Protein AF-W2T3P4-F1 (afdb_monomer)

pLDDT: mean 85.19, std 14.61, range [35.34, 98.62]

Structure (mmCIF, N/CA/C/O backbone):
data_AF-W2T3P4-F1
#
_entry.id   AF-W2T3P4-F1
#
loop_
_atom_site.group_PDB
_atom_site.id
_atom_site.type_symbol
_atom_site.label_atom_id
_atom_site.label_alt_id
_atom_site.label_comp_id
_atom_site.label_asym_id
_atom_site.label_entity_id
_atom_site.label_seq_id
_atom_site.pdbx_PDB_ins_code
_atom_site.Cartn_x
_atom_site.Cartn_y
_atom_site.Cartn_z
_atom_site.occupancy
_atom_site.B_iso_or_equiv
_atom_site.auth_seq_id
_atom_site.auth_comp_id
_atom_site.auth_asym_id
_atom_site.auth_atom_id
_atom_site.pdbx_PDB_model_num
ATOM 1 N N . MET A 1 1 ? 31.060 -5.405 9.635 1.00 35.34 1 MET A N 1
ATOM 2 C CA . MET A 1 1 ? 30.254 -4.815 8.543 1.00 35.34 1 MET A CA 1
ATOM 3 C C . MET A 1 1 ? 29.344 -3.767 9.163 1.00 35.34 1 MET A C 1
ATOM 5 O O . MET A 1 1 ? 28.674 -4.096 10.132 1.00 35.34 1 MET A O 1
ATOM 9 N N . ARG A 1 2 ? 29.376 -2.507 8.707 1.00 37.72 2 ARG A N 1
ATOM 10 C CA . ARG A 1 2 ? 28.387 -1.505 9.142 1.00 37.72 2 ARG A CA 1
ATOM 11 C C . ARG A 1 2 ? 27.070 -1.814 8.418 1.00 37.72 2 ARG A C 1
ATOM 13 O O . ARG A 1 2 ? 27.139 -2.025 7.209 1.00 37.72 2 ARG A O 1
ATOM 20 N N . PRO A 1 3 ? 25.917 -1.882 9.102 1.00 52.03 3 PRO A N 1
ATOM 21 C CA . PRO A 1 3 ? 24.641 -2.054 8.421 1.00 52.03 3 PRO A CA 1
ATOM 22 C C . PRO A 1 3 ? 24.438 -0.880 7.461 1.00 52.03 3 PRO A C 1
ATOM 24 O O . PRO A 1 3 ? 24.524 0.281 7.859 1.00 52.03 3 PRO A O 1
ATOM 27 N N . THR A 1 4 ? 24.224 -1.177 6.184 1.00 52.91 4 THR A N 1
ATOM 28 C CA . THR A 1 4 ? 23.829 -0.173 5.202 1.00 52.91 4 THR A CA 1
ATOM 29 C C . THR A 1 4 ? 22.419 0.282 5.565 1.00 52.91 4 THR A C 1
ATOM 31 O O . THR A 1 4 ? 21.476 -0.509 5.515 1.00 52.91 4 THR A O 1
ATOM 34 N N . LEU A 1 5 ? 22.268 1.548 5.957 1.00 71.81 5 LEU A N 1
ATOM 35 C CA . LEU A 1 5 ? 20.965 2.204 6.029 1.00 71.81 5 LEU A CA 1
ATOM 36 C C . LEU A 1 5 ? 20.446 2.258 4.589 1.00 71.81 5 LEU A C 1
ATOM 38 O O . LEU A 1 5 ? 20.919 3.066 3.803 1.00 71.81 5 LEU A O 1
ATOM 42 N N . CYS A 1 6 ? 19.590 1.316 4.201 1.00 80.00 6 CYS A N 1
ATOM 43 C CA . CYS A 1 6 ? 18.921 1.306 2.903 1.00 80.00 6 CYS A CA 1
ATOM 44 C C . CYS A 1 6 ? 17.438 1.539 3.158 1.00 80.00 6 CYS A C 1
ATOM 46 O O . CYS A 1 6 ? 16.792 0.704 3.800 1.00 80.00 6 CYS A O 1
ATOM 48 N N . ALA A 1 7 ? 16.929 2.667 2.684 1.00 84.56 7 ALA A N 1
ATOM 49 C CA . ALA A 1 7 ? 15.524 3.036 2.766 1.00 84.56 7 ALA A CA 1
ATOM 50 C C . ALA A 1 7 ? 14.790 2.736 1.453 1.00 84.56 7 ALA A C 1
ATOM 52 O O . ALA A 1 7 ? 13.617 2.374 1.490 1.00 84.56 7 ALA A O 1
ATOM 53 N N . SER A 1 8 ? 15.484 2.813 0.311 1.00 87.75 8 SER A N 1
ATOM 54 C CA . SER A 1 8 ? 14.909 2.494 -0.998 1.00 87.75 8 SER A CA 1
ATOM 55 C C . SER A 1 8 ? 15.922 1.923 -1.994 1.00 87.75 8 SER A C 1
ATOM 57 O O . SER A 1 8 ? 17.138 2.061 -1.827 1.00 87.75 8 SER A O 1
ATOM 59 N N . ILE A 1 9 ? 15.405 1.239 -3.017 1.00 89.06 9 ILE A N 1
ATOM 60 C CA . ILE A 1 9 ? 16.156 0.597 -4.098 1.00 89.06 9 ILE A CA 1
ATOM 61 C C . ILE A 1 9 ? 15.455 0.898 -5.423 1.00 89.06 9 ILE A C 1
ATOM 63 O O . ILE A 1 9 ? 14.253 0.712 -5.546 1.00 89.06 9 ILE A O 1
ATOM 67 N N . GLU A 1 10 ? 16.207 1.305 -6.436 1.00 89.69 10 GLU A N 1
ATOM 68 C CA . GLU A 1 10 ? 15.732 1.441 -7.814 1.00 89.69 10 GLU A CA 1
ATOM 69 C C . GLU A 1 10 ? 16.443 0.399 -8.684 1.00 89.69 10 GLU A C 1
ATOM 71 O O . GLU A 1 10 ? 17.672 0.416 -8.796 1.00 89.69 10 GLU A O 1
ATOM 76 N N . TYR A 1 11 ? 15.685 -0.529 -9.263 1.00 89.94 11 TYR A N 1
ATOM 77 C CA . TYR A 1 11 ? 16.172 -1.535 -10.199 1.00 89.94 11 TYR A CA 1
ATOM 78 C C . TYR A 1 11 ? 15.835 -1.132 -11.631 1.00 89.94 11 TYR A C 1
ATOM 80 O O . TYR A 1 11 ? 14.667 -0.986 -11.981 1.00 89.94 11 TYR A O 1
ATOM 88 N N . ASP A 1 12 ? 16.865 -0.968 -12.451 1.00 90.25 12 ASP A N 1
ATOM 89 C CA . ASP A 1 12 ? 16.760 -0.704 -13.882 1.00 90.25 12 ASP A CA 1
ATOM 90 C C . ASP A 1 12 ? 16.850 -2.033 -14.647 1.00 90.25 12 ASP A C 1
ATOM 92 O O . ASP A 1 12 ? 17.894 -2.693 -14.624 1.00 90.25 12 ASP A O 1
ATOM 96 N N . ASN A 1 13 ? 15.751 -2.429 -15.294 1.00 88.88 13 ASN A N 1
ATOM 97 C CA . ASN A 1 13 ? 15.640 -3.684 -16.041 1.00 88.88 13 ASN A CA 1
ATOM 98 C C . ASN A 1 13 ? 16.487 -3.681 -17.321 1.00 88.88 13 ASN A C 1
ATOM 100 O O . ASN A 1 13 ? 16.947 -4.740 -17.739 1.00 88.88 13 ASN A O 1
ATOM 104 N N . GLU A 1 14 ? 16.690 -2.523 -17.957 1.00 89.62 14 GLU A N 1
ATOM 105 C CA . GLU A 1 14 ? 17.450 -2.434 -19.211 1.00 89.62 14 GLU A CA 1
ATOM 106 C C . GLU A 1 14 ? 18.948 -2.578 -18.957 1.00 89.62 14 GLU A C 1
ATOM 108 O O . GLU A 1 14 ? 19.656 -3.258 -19.698 1.00 89.62 14 GLU A O 1
ATOM 113 N N . LEU A 1 15 ? 19.432 -1.955 -17.881 1.00 91.25 15 LEU A N 1
ATOM 114 C CA . LEU A 1 15 ? 20.841 -1.979 -17.496 1.00 91.25 15 LEU A CA 1
ATOM 115 C C . LEU A 1 15 ? 21.185 -3.126 -16.537 1.00 91.25 15 LEU A C 1
ATOM 117 O O . LEU A 1 15 ? 22.363 -3.345 -16.250 1.00 91.25 15 LEU A O 1
ATOM 121 N N . GLY A 1 16 ? 20.179 -3.815 -15.990 1.00 91.44 16 GLY A N 1
ATOM 122 C CA . GLY A 1 16 ? 20.352 -4.830 -14.952 1.00 91.44 16 GLY A CA 1
ATOM 123 C C . GLY A 1 16 ? 21.000 -4.275 -13.678 1.00 91.44 16 GLY A C 1
ATOM 124 O O . GLY A 1 16 ? 21.795 -4.969 -13.042 1.00 91.44 16 GLY A O 1
ATOM 125 N N . ARG A 1 17 ? 20.714 -3.015 -13.311 1.00 92.88 17 ARG A N 1
ATOM 126 C CA . ARG A 1 17 ? 21.429 -2.284 -12.246 1.00 92.88 17 ARG A CA 1
ATOM 127 C C . ARG A 1 17 ? 20.522 -1.922 -11.072 1.00 92.88 17 ARG A C 1
ATOM 129 O O . ARG A 1 17 ? 19.482 -1.304 -11.263 1.00 92.88 17 ARG A O 1
ATOM 136 N N . CYS A 1 18 ? 20.983 -2.195 -9.850 1.00 89.75 18 CYS A N 1
ATOM 137 C CA . CYS A 1 18 ? 20.358 -1.721 -8.611 1.00 89.75 18 CYS A CA 1
ATOM 138 C C . CYS A 1 18 ? 21.044 -0.450 -8.093 1.00 89.75 18 CYS A C 1
ATOM 140 O O . CYS A 1 18 ? 22.265 -0.422 -7.933 1.00 89.75 18 CYS A O 1
ATOM 142 N N . THR A 1 19 ? 20.260 0.569 -7.753 1.00 88.56 19 THR A N 1
ATOM 143 C CA . THR A 1 19 ? 20.727 1.790 -7.083 1.00 88.56 19 THR A CA 1
ATOM 144 C C . THR A 1 19 ? 20.106 1.856 -5.694 1.00 88.56 19 THR A C 1
ATOM 146 O O . THR A 1 19 ? 18.886 1.872 -5.574 1.00 88.56 19 THR A O 1
ATOM 149 N N . LEU A 1 20 ? 20.932 1.878 -4.646 1.00 88.69 20 LEU A N 1
ATOM 150 C CA . LEU A 1 20 ? 20.474 1.929 -3.255 1.00 88.69 20 LEU A CA 1
ATOM 151 C C . LEU A 1 20 ? 20.508 3.369 -2.740 1.00 88.69 20 LEU A C 1
ATOM 153 O O . LEU A 1 20 ? 21.461 4.100 -3.015 1.00 88.69 20 LEU A O 1
ATOM 157 N N . ALA A 1 21 ? 19.514 3.748 -1.940 1.00 85.19 21 ALA A N 1
ATOM 158 C CA . ALA A 1 21 ? 19.473 5.036 -1.260 1.00 85.19 21 ALA A CA 1
ATOM 159 C C . ALA A 1 21 ? 19.211 4.869 0.242 1.00 85.19 21 ALA A C 1
ATOM 161 O O . ALA A 1 21 ? 18.414 4.030 0.674 1.00 85.19 21 ALA A O 1
ATOM 162 N N . ALA A 1 22 ? 19.905 5.683 1.040 1.00 83.06 22 ALA A N 1
ATOM 163 C CA . ALA A 1 22 ? 19.805 5.658 2.498 1.00 83.06 22 ALA A CA 1
ATOM 164 C C . ALA A 1 22 ? 18.607 6.429 3.049 1.00 83.06 22 ALA A C 1
ATOM 166 O O . ALA A 1 22 ? 18.157 6.144 4.154 1.00 83.06 22 ALA A O 1
ATOM 167 N N . GLU A 1 23 ? 18.075 7.354 2.259 1.00 75.19 23 GLU A N 1
ATOM 168 C CA . GLU A 1 23 ? 16.944 8.189 2.635 1.00 75.19 23 GLU A CA 1
ATOM 169 C C . GLU A 1 23 ? 15.656 7.694 1.967 1.00 75.19 23 GLU A C 1
ATOM 171 O O . GLU A 1 23 ? 15.700 7.234 0.813 1.00 75.19 23 GLU A O 1
ATOM 176 N N . PRO A 1 24 ? 14.506 7.793 2.660 1.00 69.50 24 PRO A N 1
ATOM 177 C CA . PRO A 1 24 ? 13.203 7.684 2.029 1.00 69.50 24 PRO A CA 1
ATOM 178 C C . PRO A 1 24 ? 13.061 8.738 0.936 1.00 69.50 24 PRO A C 1
ATOM 180 O O . PRO A 1 24 ? 13.739 9.774 0.918 1.00 69.50 24 PRO A O 1
ATOM 183 N N . ARG A 1 25 ? 12.169 8.473 -0.007 1.00 69.50 25 ARG A N 1
ATOM 184 C CA . ARG A 1 25 ? 12.025 9.346 -1.157 1.00 69.50 25 ARG A CA 1
ATOM 185 C C . ARG A 1 25 ? 11.403 10.694 -0.764 1.00 69.50 25 ARG A C 1
ATOM 187 O O . ARG A 1 25 ? 10.484 10.749 0.041 1.00 69.50 25 ARG A O 1
ATOM 194 N N . LYS A 1 26 ? 11.889 11.781 -1.378 1.00 62.09 26 LYS A N 1
ATOM 195 C CA . LYS A 1 26 ? 11.312 13.138 -1.255 1.00 62.09 26 LYS A CA 1
ATOM 196 C C . LYS A 1 26 ? 10.481 13.586 -2.469 1.00 62.09 26 LYS A C 1
ATOM 198 O O . LYS A 1 26 ? 9.650 14.472 -2.336 1.00 62.09 26 LYS A O 1
ATOM 203 N N . ASN A 1 27 ? 10.708 12.981 -3.639 1.00 62.81 27 ASN A N 1
ATOM 204 C CA . ASN A 1 27 ? 10.068 13.340 -4.917 1.00 62.81 27 ASN A CA 1
ATOM 205 C C . ASN A 1 27 ? 8.975 12.321 -5.310 1.00 62.81 27 ASN A C 1
ATOM 207 O O . ASN A 1 27 ? 9.028 11.184 -4.859 1.00 62.81 27 ASN A O 1
ATOM 211 N N . GLY A 1 28 ? 8.034 12.669 -6.197 1.00 67.25 28 GLY A N 1
ATOM 212 C CA . GLY A 1 28 ? 6.937 11.770 -6.621 1.00 67.25 28 GLY A CA 1
ATOM 213 C C . GLY A 1 28 ? 7.311 10.7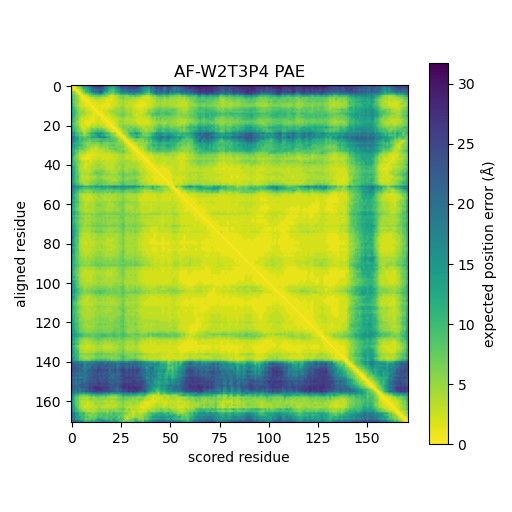54 -7.714 1.00 67.25 28 GLY A C 1
ATOM 214 O O . GLY A 1 28 ? 8.085 11.077 -8.617 1.00 67.25 28 GLY A O 1
ATOM 215 N N . LEU A 1 29 ? 6.802 9.519 -7.646 1.00 71.25 29 LEU A N 1
ATOM 216 C CA . LEU A 1 29 ? 7.023 8.452 -8.644 1.00 71.25 29 LEU A CA 1
ATOM 217 C C . LEU A 1 29 ? 6.330 8.765 -9.975 1.00 71.25 29 LEU A C 1
ATOM 219 O O . LEU A 1 29 ? 5.260 9.355 -9.992 1.00 71.25 29 LEU A O 1
ATOM 223 N N . SER A 1 30 ? 6.952 8.375 -11.090 1.00 69.88 30 SER A N 1
ATOM 224 C CA . SER A 1 30 ? 6.298 8.348 -12.402 1.00 69.88 30 SER A CA 1
ATOM 225 C C . SER A 1 30 ? 6.358 6.941 -12.970 1.00 69.88 30 SER A C 1
ATOM 227 O O . SER A 1 30 ? 7.421 6.314 -12.984 1.00 69.88 30 SER A O 1
ATOM 229 N N . SER A 1 31 ? 5.206 6.436 -13.418 1.00 73.38 31 SER A N 1
ATOM 230 C CA . SER A 1 31 ? 5.102 5.100 -14.007 1.00 73.38 31 SER A CA 1
ATOM 231 C C . SER A 1 31 ? 6.186 4.885 -15.067 1.00 73.38 31 SER A C 1
ATOM 233 O O . SER A 1 31 ? 6.399 5.722 -15.947 1.00 73.38 31 SER A O 1
ATOM 235 N N . ASN A 1 32 ? 6.911 3.774 -14.948 1.00 78.50 32 ASN A N 1
ATOM 236 C CA . ASN A 1 32 ? 7.990 3.414 -15.855 1.00 78.50 32 ASN A CA 1
ATOM 237 C C . ASN A 1 32 ? 8.096 1.885 -15.937 1.00 78.50 32 ASN A C 1
ATOM 239 O O . ASN A 1 32 ? 8.414 1.256 -14.929 1.00 78.50 32 ASN A O 1
ATOM 243 N N . PRO A 1 33 ? 7.883 1.275 -17.114 1.00 79.62 33 PRO A N 1
ATOM 244 C CA . PRO A 1 33 ? 7.901 -0.181 -17.258 1.00 79.62 33 PRO A CA 1
ATOM 245 C C . PRO A 1 33 ? 9.308 -0.795 -17.146 1.00 79.62 33 PRO A C 1
ATOM 247 O O . PRO A 1 33 ? 9.450 -1.993 -16.906 1.00 79.62 33 PRO A O 1
ATOM 250 N N . HIS A 1 34 ? 10.358 0.009 -17.296 1.00 86.00 34 HIS A N 1
ATOM 251 C CA . HIS A 1 34 ? 11.753 -0.428 -17.259 1.00 86.00 34 HIS A CA 1
ATOM 252 C C . HIS A 1 34 ? 12.387 -0.290 -15.878 1.00 86.00 34 HIS A C 1
ATOM 254 O O . HIS A 1 34 ? 13.524 -0.713 -15.683 1.00 86.00 34 HIS A O 1
ATOM 260 N N . THR A 1 35 ? 11.679 0.292 -14.913 1.00 86.88 35 THR A N 1
ATOM 261 C CA . THR A 1 35 ? 12.228 0.543 -13.587 1.00 86.88 35 THR A CA 1
ATOM 262 C C . THR A 1 35 ? 11.297 0.000 -12.516 1.00 86.88 35 THR A C 1
ATOM 264 O O . THR A 1 35 ? 10.087 0.207 -12.554 1.00 86.88 35 THR A O 1
ATOM 267 N N . ILE A 1 36 ? 11.868 -0.712 -11.549 1.00 88.19 36 ILE A N 1
ATOM 268 C CA . ILE A 1 36 ? 11.157 -1.172 -10.362 1.00 88.19 36 ILE A CA 1
ATOM 269 C C . ILE A 1 36 ? 11.766 -0.476 -9.157 1.00 88.19 36 ILE A C 1
ATOM 271 O O . ILE A 1 36 ? 12.947 -0.636 -8.856 1.00 88.19 36 ILE A O 1
ATOM 275 N N . PHE A 1 37 ? 10.947 0.285 -8.458 1.00 88.56 37 PHE A N 1
ATOM 276 C CA . PHE A 1 37 ? 11.305 0.958 -7.232 1.00 88.56 37 PHE A CA 1
ATOM 277 C C . PHE A 1 37 ? 10.798 0.157 -6.031 1.00 88.56 37 PHE A C 1
ATOM 279 O O . PHE A 1 37 ? 9.666 -0.313 -6.018 1.00 88.56 37 PHE A O 1
ATOM 286 N N . TYR A 1 38 ? 11.643 -0.001 -5.022 1.00 88.81 38 TYR A N 1
ATOM 287 C CA . TYR A 1 38 ? 11.308 -0.621 -3.751 1.00 88.81 38 TYR A CA 1
ATOM 288 C C . TYR A 1 38 ? 11.589 0.366 -2.630 1.00 88.81 38 TYR A C 1
ATOM 290 O O . TYR A 1 38 ? 12.649 0.993 -2.605 1.00 88.81 38 TYR A O 1
ATOM 298 N N . GLU A 1 39 ? 10.695 0.454 -1.659 1.00 87.75 39 GLU A N 1
ATOM 299 C CA . GLU A 1 39 ? 10.903 1.259 -0.460 1.00 87.75 39 GLU A CA 1
ATOM 300 C C . GLU A 1 39 ? 10.433 0.534 0.791 1.00 87.75 39 GLU A C 1
ATOM 302 O O . GLU A 1 39 ? 9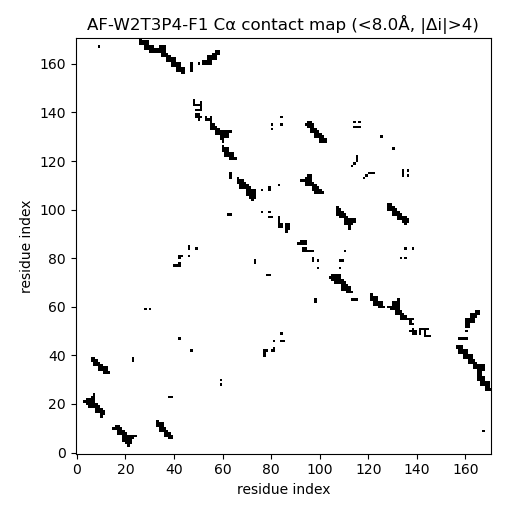.642 -0.407 0.734 1.00 87.75 39 GLU A O 1
ATOM 307 N N . LYS A 1 40 ? 10.957 0.968 1.934 1.00 87.19 40 LYS A N 1
ATOM 308 C CA . LYS A 1 40 ? 10.478 0.522 3.236 1.00 87.19 40 LYS A CA 1
ATOM 309 C C . LYS A 1 40 ? 9.361 1.437 3.706 1.00 87.19 40 LYS A C 1
ATOM 311 O O . LYS A 1 40 ? 9.576 2.642 3.805 1.00 87.19 40 LYS A O 1
ATOM 316 N N . ILE A 1 41 ? 8.240 0.844 4.086 1.00 86.88 41 ILE A N 1
ATOM 317 C CA . ILE A 1 41 ? 7.180 1.523 4.832 1.00 86.88 41 ILE A CA 1
ATOM 318 C C . ILE A 1 41 ? 7.105 0.932 6.236 1.00 86.88 41 ILE A C 1
ATOM 320 O O . ILE A 1 41 ? 7.331 -0.265 6.422 1.00 86.88 41 ILE A O 1
ATOM 324 N N . CYS A 1 42 ? 6.846 1.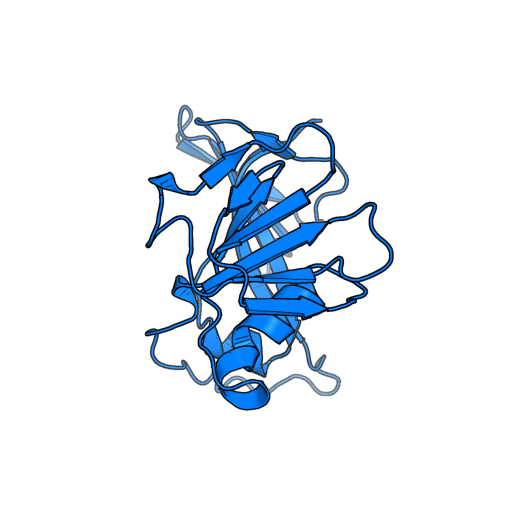770 7.232 1.00 88.06 42 CYS A N 1
ATOM 325 C CA . CYS A 1 42 ? 6.808 1.356 8.631 1.00 88.06 42 CYS A CA 1
ATOM 326 C C . CYS A 1 42 ? 5.361 1.129 9.058 1.00 88.06 42 CYS A C 1
ATOM 328 O O . CYS A 1 42 ? 4.590 2.078 9.112 1.00 88.06 42 CYS A O 1
ATOM 330 N N . VAL A 1 43 ? 5.033 -0.110 9.408 1.00 89.94 43 VAL A N 1
ATOM 331 C CA . VAL A 1 43 ? 3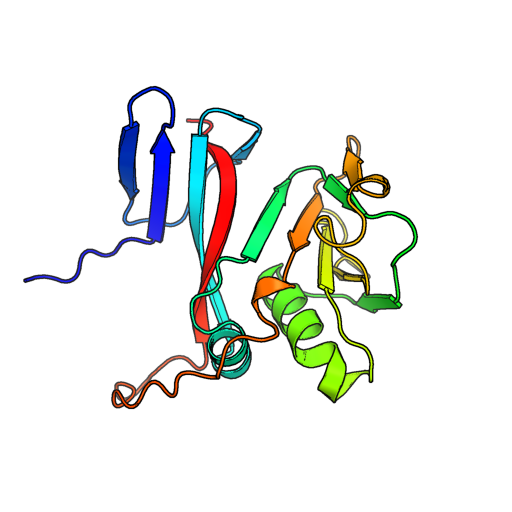.712 -0.533 9.898 1.00 89.94 43 VAL A CA 1
ATOM 332 C C . VAL A 1 43 ? 3.855 -1.176 11.274 1.00 89.94 43 VAL A C 1
ATOM 334 O O . VAL A 1 43 ? 4.969 -1.457 11.724 1.00 89.94 43 VAL A O 1
ATOM 337 N N . SER A 1 44 ? 2.755 -1.432 11.970 1.00 90.31 44 SER A N 1
ATOM 338 C CA . SER A 1 44 ? 2.758 -2.129 13.252 1.00 90.31 44 SER A CA 1
ATOM 339 C C . SER A 1 44 ? 3.446 -3.495 13.152 1.00 90.31 44 SER A C 1
ATOM 341 O O . SER A 1 44 ? 3.439 -4.166 12.119 1.00 90.31 44 SER A O 1
ATOM 343 N N . THR A 1 45 ? 4.059 -3.934 14.251 1.00 87.88 45 THR A N 1
ATOM 344 C CA . THR A 1 45 ? 4.780 -5.217 14.292 1.00 87.88 45 THR A CA 1
ATOM 345 C C . THR A 1 45 ? 3.878 -6.401 13.940 1.00 87.88 45 THR A C 1
ATOM 347 O O . THR A 1 45 ? 4.333 -7.317 13.263 1.00 87.88 45 THR A O 1
ATOM 350 N N . ALA A 1 46 ? 2.604 -6.365 14.344 1.00 86.75 46 ALA A N 1
ATOM 351 C CA . ALA A 1 46 ? 1.628 -7.395 13.991 1.00 86.75 46 ALA A CA 1
ATOM 352 C C . ALA A 1 46 ? 1.439 -7.494 12.469 1.00 86.75 46 ALA A C 1
ATOM 354 O O . ALA A 1 46 ? 1.555 -8.575 11.900 1.00 86.75 46 ALA A O 1
ATOM 355 N N . VAL A 1 47 ? 1.255 -6.353 11.802 1.00 88.69 47 VAL A N 1
ATOM 356 C CA . VAL A 1 47 ? 1.076 -6.280 10.345 1.00 88.69 47 VAL A CA 1
ATOM 357 C C . VAL A 1 47 ? 2.354 -6.677 9.610 1.00 88.69 47 VAL A C 1
ATOM 359 O O . VAL A 1 47 ? 2.313 -7.450 8.657 1.00 88.69 47 VAL A O 1
ATOM 362 N N . ALA A 1 48 ? 3.516 -6.226 10.084 1.00 88.31 48 ALA A N 1
ATOM 363 C CA . ALA A 1 48 ? 4.793 -6.623 9.499 1.00 88.31 48 ALA A CA 1
ATOM 364 C C . ALA A 1 48 ? 5.044 -8.136 9.599 1.00 88.31 48 ALA A C 1
ATOM 366 O O . ALA A 1 48 ? 5.582 -8.733 8.665 1.00 88.31 48 ALA A O 1
ATOM 367 N N . ASN A 1 49 ? 4.656 -8.753 10.718 1.00 85.56 49 ASN A N 1
ATOM 368 C CA . ASN A 1 49 ? 4.758 -10.196 10.907 1.00 85.56 49 ASN A CA 1
ATOM 369 C C . ASN A 1 49 ? 3.786 -10.947 9.994 1.00 85.56 49 ASN A C 1
ATOM 371 O O . ASN A 1 49 ? 4.199 -11.922 9.377 1.00 85.56 49 ASN A O 1
ATOM 375 N N . GLN A 1 50 ? 2.553 -10.462 9.833 1.00 86.19 50 GLN A N 1
ATOM 376 C CA . GLN A 1 50 ? 1.594 -11.031 8.884 1.00 86.19 50 GLN A CA 1
ATOM 377 C C . GLN A 1 50 ? 2.163 -11.019 7.457 1.00 86.19 50 GLN A C 1
ATOM 379 O O . GLN A 1 50 ? 2.123 -12.026 6.759 1.00 86.19 50 GLN A O 1
ATOM 384 N N . CYS A 1 51 ? 2.800 -9.918 7.051 1.00 84.69 51 CYS A N 1
ATOM 385 C CA . CYS A 1 51 ? 3.393 -9.813 5.722 1.00 84.69 51 CYS A CA 1
ATOM 386 C C . CYS A 1 51 ? 4.693 -10.625 5.532 1.00 84.69 51 CYS A C 1
ATOM 388 O O . CYS A 1 51 ? 5.056 -10.904 4.397 1.00 84.69 51 CYS A O 1
ATOM 390 N N . SER A 1 52 ? 5.418 -10.996 6.599 1.00 75.19 52 SER A N 1
ATOM 391 C CA . SER A 1 52 ? 6.556 -11.950 6.629 1.00 75.19 52 SER A CA 1
ATOM 392 C C . SER A 1 52 ? 7.526 -11.958 5.423 1.00 75.19 52 SER A C 1
ATOM 394 O O . SER A 1 52 ? 8.004 -13.005 4.993 1.00 75.19 52 SER A O 1
ATOM 396 N N . GLY A 1 53 ? 7.891 -10.788 4.886 1.00 69.06 53 GLY A N 1
ATOM 397 C CA . GLY A 1 53 ? 8.839 -10.665 3.765 1.00 69.06 53 GLY A CA 1
ATOM 398 C C . GLY A 1 53 ? 8.200 -10.537 2.379 1.00 69.06 53 GLY A C 1
ATOM 399 O O . GLY A 1 53 ? 8.925 -10.395 1.393 1.00 69.06 53 GLY A O 1
ATOM 400 N N . ALA A 1 54 ? 6.871 -10.526 2.301 1.00 80.12 54 ALA A N 1
ATOM 401 C CA . ALA A 1 54 ? 6.140 -10.106 1.121 1.00 80.12 54 ALA A CA 1
ATOM 402 C C . ALA A 1 54 ? 6.457 -8.646 0.784 1.00 80.12 54 ALA A C 1
ATOM 404 O O . ALA A 1 54 ? 6.590 -7.791 1.668 1.00 80.12 54 ALA A O 1
ATOM 405 N N . ALA A 1 55 ? 6.572 -8.372 -0.513 1.00 85.25 55 ALA A N 1
ATOM 406 C CA . ALA A 1 55 ? 6.586 -7.012 -1.014 1.00 85.25 55 ALA A CA 1
ATOM 407 C C . ALA A 1 55 ? 5.164 -6.662 -1.447 1.00 85.25 55 ALA A C 1
ATOM 409 O O . ALA A 1 55 ? 4.663 -7.256 -2.399 1.00 85.25 55 ALA A O 1
ATOM 410 N N . ILE A 1 56 ? 4.529 -5.710 -0.767 1.00 91.81 56 ILE A N 1
ATOM 411 C CA . ILE A 1 56 ? 3.208 -5.238 -1.183 1.00 91.81 56 ILE A CA 1
ATOM 412 C C . ILE A 1 56 ? 3.335 -4.459 -2.492 1.00 91.81 56 ILE A C 1
ATOM 414 O O . ILE A 1 56 ? 4.340 -3.781 -2.729 1.00 91.81 56 ILE A O 1
ATOM 418 N N . GLU A 1 57 ? 2.336 -4.552 -3.360 1.00 92.38 57 GLU A N 1
ATOM 419 C CA . GLU A 1 57 ? 2.329 -3.808 -4.618 1.00 92.38 57 GLU A CA 1
ATOM 420 C C . GLU A 1 57 ? 1.779 -2.404 -4.369 1.00 92.38 57 GLU A C 1
ATOM 422 O O . GLU A 1 57 ? 0.732 -2.274 -3.752 1.00 92.38 57 GLU A O 1
ATOM 427 N N . ARG A 1 58 ? 2.443 -1.359 -4.866 1.00 92.12 58 ARG A N 1
ATOM 428 C CA . ARG A 1 58 ? 1.935 0.019 -4.867 1.00 92.12 58 ARG A CA 1
ATOM 429 C C . ARG A 1 58 ? 1.863 0.528 -6.309 1.00 92.12 58 ARG A C 1
ATOM 431 O O . ARG A 1 58 ? 2.804 0.335 -7.084 1.00 92.12 58 ARG A O 1
ATOM 438 N N . LYS A 1 59 ? 0.754 1.177 -6.672 1.00 90.94 59 LYS A N 1
ATOM 439 C CA . LYS A 1 59 ? 0.532 1.822 -7.977 1.00 90.94 59 LYS A CA 1
ATOM 440 C C . LYS A 1 59 ? -0.071 3.205 -7.761 1.00 90.94 59 LYS A C 1
ATOM 442 O O . LYS A 1 59 ? -1.152 3.300 -7.191 1.00 90.94 59 LYS A O 1
ATOM 447 N N . ALA A 1 60 ? 0.609 4.245 -8.235 1.00 89.06 60 ALA A N 1
ATOM 448 C CA . ALA A 1 60 ? 0.046 5.594 -8.231 1.00 89.06 60 ALA A CA 1
ATOM 449 C C . ALA A 1 60 ? -0.964 5.764 -9.353 1.00 89.06 60 ALA A C 1
ATOM 451 O O . ALA A 1 60 ? -0.823 5.143 -10.410 1.00 89.06 60 ALA A O 1
ATOM 452 N N . ASP A 1 61 ? -1.930 6.643 -9.108 1.00 91.12 61 ASP A N 1
ATOM 453 C CA . ASP A 1 61 ? -2.961 7.054 -10.056 1.00 91.12 61 ASP A CA 1
ATOM 454 C C . ASP A 1 61 ? -3.786 5.855 -10.548 1.00 91.12 61 ASP A C 1
ATOM 456 O O . ASP A 1 61 ? -4.191 5.766 -11.709 1.00 91.12 61 ASP A O 1
ATOM 460 N N . VAL A 1 62 ? -3.990 4.880 -9.659 1.00 93.19 62 VAL A N 1
ATOM 461 C CA . VAL A 1 62 ? -4.693 3.630 -9.940 1.00 93.19 62 VAL A CA 1
ATOM 462 C C . VAL A 1 62 ? -5.761 3.384 -8.885 1.00 93.19 62 VAL A C 1
ATOM 464 O O . VAL A 1 62 ? -5.542 3.596 -7.695 1.00 93.19 62 VAL A O 1
ATOM 467 N N . THR A 1 63 ? -6.911 2.893 -9.337 1.00 96.81 63 THR A N 1
ATOM 468 C CA . THR A 1 63 ? -8.043 2.473 -8.510 1.00 96.81 63 THR A CA 1
ATOM 469 C C . THR A 1 63 ? -8.519 1.077 -8.907 1.00 96.81 63 THR A C 1
ATOM 471 O O . THR A 1 63 ? -8.204 0.582 -9.992 1.00 96.81 63 THR A O 1
ATOM 474 N N . ILE A 1 64 ? -9.282 0.429 -8.025 1.00 97.88 64 ILE A N 1
ATOM 475 C CA . ILE A 1 64 ? -10.003 -0.813 -8.316 1.00 97.88 64 ILE A CA 1
ATOM 476 C C . ILE A 1 64 ? -11.509 -0.578 -8.174 1.00 97.88 64 ILE A C 1
ATOM 478 O O . ILE A 1 64 ? -11.973 0.021 -7.205 1.00 97.88 64 ILE A O 1
ATOM 482 N N . LEU A 1 65 ? -12.287 -1.032 -9.156 1.00 97.31 65 LEU A N 1
ATOM 483 C CA . LEU A 1 65 ? -13.723 -0.773 -9.235 1.00 97.31 65 LEU A CA 1
ATOM 484 C C . LEU A 1 65 ? -14.545 -2.001 -8.834 1.00 97.31 65 LEU A C 1
ATOM 486 O O . LEU A 1 65 ? -14.326 -3.094 -9.346 1.00 97.31 65 LEU A O 1
ATOM 490 N N . GLY A 1 66 ? -15.551 -1.799 -7.977 1.00 96.94 66 GLY A N 1
ATOM 491 C CA . GLY A 1 66 ? -16.557 -2.819 -7.648 1.00 96.94 66 GLY A CA 1
ATOM 492 C C . GLY A 1 66 ? -16.247 -3.717 -6.445 1.00 96.94 66 GLY A C 1
ATOM 493 O O . GLY A 1 66 ? -17.059 -4.585 -6.144 1.00 96.94 66 GLY A O 1
ATOM 494 N N . PHE A 1 67 ? -15.135 -3.484 -5.740 1.00 98.00 67 PHE A N 1
ATOM 495 C CA . PHE A 1 67 ? -14.677 -4.315 -4.611 1.00 98.00 67 PHE A CA 1
ATOM 496 C C . PHE A 1 67 ? -14.640 -3.581 -3.266 1.00 98.00 67 PHE A C 1
ATOM 498 O O . PHE A 1 67 ? -14.113 -4.103 -2.290 1.00 98.00 67 PHE A O 1
ATOM 505 N N . LEU A 1 68 ? -15.211 -2.375 -3.193 1.00 97.75 68 LEU A N 1
ATOM 506 C CA . LEU A 1 68 ? -15.347 -1.624 -1.946 1.00 97.75 68 LEU A CA 1
ATOM 507 C C . LEU A 1 68 ? -16.094 -2.462 -0.898 1.00 97.75 68 LEU A C 1
ATOM 509 O O . LEU A 1 68 ? -17.234 -2.877 -1.129 1.00 97.75 68 LEU A O 1
ATOM 513 N N . LYS A 1 69 ? -15.493 -2.621 0.282 1.00 98.25 69 LYS A N 1
ATOM 514 C CA . LYS A 1 69 ? -16.171 -3.169 1.467 1.00 98.25 69 LYS A CA 1
ATOM 515 C C . LYS A 1 69 ? -16.378 -2.160 2.560 1.00 98.25 69 LYS A C 1
ATOM 517 O O . LYS A 1 69 ? -17.450 -2.143 3.158 1.00 98.25 69 LYS A O 1
ATOM 522 N N . ASP A 1 70 ? -15.368 -1.344 2.805 1.00 98.12 70 ASP A N 1
ATOM 523 C CA . ASP A 1 70 ? -15.417 -0.346 3.855 1.00 98.12 70 ASP A CA 1
ATOM 524 C C . ASP A 1 70 ? -14.586 0.879 3.475 1.00 98.12 70 ASP A C 1
ATOM 526 O O . ASP A 1 70 ? -13.712 0.820 2.604 1.00 98.12 70 ASP A O 1
ATOM 530 N N . ALA A 1 71 ? -14.872 1.998 4.127 1.00 97.81 71 ALA A N 1
ATOM 531 C CA . ALA A 1 71 ? -14.132 3.238 3.984 1.00 97.81 71 ALA A CA 1
ATOM 532 C C . ALA A 1 71 ? -13.942 3.884 5.355 1.00 97.81 71 ALA A C 1
ATOM 534 O O . ALA A 1 71 ? -14.868 3.977 6.159 1.00 97.81 71 ALA A O 1
ATOM 535 N N . SER A 1 72 ? -12.736 4.375 5.618 1.00 97.50 72 SER A N 1
ATOM 536 C CA . SER A 1 72 ? -12.400 5.008 6.888 1.00 97.50 72 SER A CA 1
ATOM 537 C C . SER A 1 72 ? -11.522 6.236 6.693 1.00 97.50 72 SER A C 1
ATOM 539 O O . SER A 1 72 ? -10.935 6.448 5.633 1.00 97.50 72 SER A O 1
ATOM 541 N N . THR A 1 73 ? -11.455 7.072 7.725 1.00 98.31 73 THR A N 1
ATOM 542 C CA . THR A 1 73 ? -10.511 8.189 7.773 1.00 98.31 73 THR A CA 1
ATOM 543 C C . THR A 1 73 ? -9.238 7.733 8.475 1.00 98.31 73 THR A C 1
ATOM 545 O O . THR A 1 73 ? -9.305 7.236 9.600 1.00 98.31 73 THR A O 1
ATOM 548 N N . THR A 1 74 ? -8.092 7.926 7.828 1.00 97.94 74 THR A N 1
ATOM 549 C CA . THR A 1 74 ? -6.755 7.593 8.353 1.00 97.94 74 THR A CA 1
ATOM 550 C C . THR A 1 74 ? -5.784 8.739 8.116 1.00 97.94 74 THR A C 1
ATOM 552 O O . THR A 1 74 ? -5.914 9.462 7.128 1.00 97.94 74 THR A O 1
ATOM 555 N N . ALA A 1 75 ? -4.783 8.885 8.981 1.00 96.00 75 ALA A N 1
ATOM 556 C CA . ALA A 1 75 ? -3.790 9.951 8.871 1.00 96.00 75 ALA A CA 1
ATOM 557 C C . ALA A 1 75 ? -2.696 9.665 7.829 1.00 96.00 75 ALA A C 1
ATOM 559 O O . ALA A 1 75 ? -2.022 10.597 7.385 1.00 96.00 75 ALA A O 1
ATOM 560 N N . SER A 1 76 ? -2.485 8.394 7.469 1.00 95.00 76 SER A N 1
ATOM 561 C CA . SER A 1 76 ? -1.456 8.000 6.509 1.00 95.00 76 SER A CA 1
ATOM 562 C C . SER A 1 76 ? -1.810 6.714 5.743 1.00 95.00 76 SER A C 1
ATOM 564 O O . SER A 1 76 ? -2.664 5.940 6.192 1.00 95.00 76 SER A O 1
ATOM 566 N N . PRO A 1 77 ? -1.137 6.447 4.606 1.00 94.62 77 PRO A N 1
ATOM 567 C CA . PRO A 1 77 ? -1.287 5.192 3.871 1.00 94.62 77 PRO A CA 1
ATOM 568 C C . PRO A 1 77 ? -0.932 3.967 4.717 1.00 94.62 77 PRO A C 1
ATOM 570 O O . PRO A 1 77 ? -1.586 2.937 4.605 1.00 94.62 77 PRO A O 1
ATOM 573 N N . GLU A 1 78 ? 0.077 4.070 5.586 1.00 93.94 78 GLU A N 1
ATOM 574 C CA . GLU A 1 78 ? 0.490 2.984 6.477 1.00 93.94 78 GLU A CA 1
ATOM 575 C C . GLU A 1 78 ? -0.631 2.601 7.443 1.00 93.94 78 GLU A C 1
ATOM 577 O O . GLU A 1 78 ? -0.923 1.419 7.588 1.00 93.94 78 GLU A O 1
ATOM 582 N N . GLU A 1 79 ? -1.322 3.579 8.035 1.00 96.25 79 GLU A N 1
ATOM 583 C CA . GLU A 1 79 ? -2.482 3.306 8.889 1.00 96.25 79 GLU A CA 1
ATOM 584 C C . GLU A 1 79 ? -3.616 2.627 8.098 1.00 96.25 79 GLU A C 1
ATOM 586 O O . GLU A 1 79 ? -4.272 1.714 8.601 1.00 96.25 79 GLU A O 1
ATOM 591 N N . CYS A 1 80 ? -3.820 3.018 6.837 1.00 98.00 80 CYS A N 1
ATOM 592 C CA . CYS A 1 80 ? -4.792 2.367 5.960 1.00 98.00 80 CYS A CA 1
ATOM 593 C C . CYS A 1 80 ? -4.410 0.909 5.643 1.00 98.00 80 CYS A C 1
ATOM 595 O O . CYS A 1 80 ? -5.260 0.017 5.703 1.00 98.00 80 CYS A O 1
ATOM 597 N N . ILE A 1 81 ? -3.124 0.641 5.382 1.00 96.50 81 ILE A N 1
ATOM 598 C CA . ILE A 1 81 ? -2.590 -0.718 5.191 1.00 96.50 81 ILE A CA 1
ATOM 599 C C . ILE A 1 81 ? -2.805 -1.546 6.457 1.00 96.50 81 ILE A C 1
ATOM 601 O O . ILE A 1 81 ? -3.269 -2.681 6.372 1.00 96.50 81 ILE A O 1
ATOM 605 N N . GLU A 1 82 ? -2.513 -0.985 7.632 1.00 95.69 82 GLU A N 1
ATOM 606 C CA . GLU A 1 82 ? -2.715 -1.680 8.901 1.00 95.69 82 GLU A CA 1
ATOM 607 C C . GLU A 1 82 ? -4.181 -2.055 9.119 1.00 95.69 82 GLU A C 1
ATOM 609 O O . GLU A 1 82 ? -4.473 -3.199 9.468 1.00 95.69 82 GLU A O 1
ATOM 614 N N . LYS A 1 83 ? -5.108 -1.127 8.854 1.00 97.19 83 LYS A N 1
ATOM 615 C CA . LYS A 1 83 ? -6.548 -1.407 8.919 1.00 97.19 83 LYS A CA 1
ATOM 616 C C . LYS A 1 83 ? -6.960 -2.525 7.967 1.00 97.19 83 LYS A C 1
ATOM 618 O O . LYS A 1 83 ? -7.723 -3.392 8.375 1.00 97.19 83 LYS A O 1
ATOM 623 N N . CYS A 1 84 ? -6.448 -2.528 6.736 1.00 97.75 84 CYS A N 1
ATOM 624 C CA . CYS A 1 84 ? -6.733 -3.574 5.755 1.00 97.75 84 CYS A CA 1
ATOM 625 C C . CYS A 1 84 ? -6.232 -4.940 6.229 1.00 97.75 84 CYS A C 1
ATOM 627 O O . CYS A 1 84 ? -7.008 -5.887 6.325 1.00 97.75 84 CYS A O 1
ATOM 629 N N . VAL A 1 85 ? -4.959 -5.035 6.620 1.00 95.00 85 VAL A N 1
ATOM 630 C CA . VAL A 1 85 ? -4.369 -6.306 7.062 1.00 95.00 85 VAL A CA 1
ATOM 631 C C . VAL A 1 85 ? -5.097 -6.871 8.287 1.00 95.00 85 VAL A C 1
ATOM 633 O O . VAL A 1 85 ? -5.285 -8.081 8.383 1.00 95.00 85 VAL A O 1
ATOM 636 N N . MET A 1 86 ? -5.583 -6.005 9.181 1.00 94.19 86 MET A N 1
ATOM 637 C CA . MET A 1 86 ? -6.343 -6.394 10.374 1.00 94.19 86 MET A CA 1
ATOM 638 C C . MET A 1 86 ? -7.856 -6.564 10.138 1.00 94.19 86 MET A C 1
ATOM 640 O O . MET A 1 86 ? -8.558 -7.010 11.049 1.00 94.19 86 MET A O 1
ATOM 644 N N . ALA A 1 87 ? -8.374 -6.253 8.944 1.00 96.31 87 ALA A N 1
ATOM 645 C CA . ALA A 1 87 ? -9.811 -6.221 8.655 1.00 96.31 87 ALA A CA 1
ATOM 646 C C . ALA A 1 87 ? -10.495 -7.577 8.871 1.00 96.31 87 ALA A C 1
ATOM 648 O O . ALA A 1 87 ? -11.632 -7.627 9.336 1.00 96.31 87 ALA A O 1
ATOM 649 N N . GLU A 1 88 ? -9.803 -8.689 8.619 1.00 94.12 88 GLU A N 1
ATOM 650 C CA . GLU A 1 88 ? -10.385 -10.016 8.842 1.00 94.12 88 GLU A CA 1
ATOM 651 C C . GLU A 1 88 ? -10.720 -10.223 10.322 1.00 94.12 88 GLU A C 1
ATOM 653 O O . GLU A 1 88 ? -11.809 -10.687 10.662 1.00 94.12 88 GLU A O 1
ATOM 658 N N . ARG A 1 89 ? -9.819 -9.787 11.209 1.00 92.38 89 ARG A N 1
ATOM 659 C CA . ARG A 1 89 ? -9.995 -9.878 12.660 1.00 92.38 89 ARG A CA 1
ATOM 660 C C . ARG A 1 89 ? -11.002 -8.858 13.185 1.00 92.38 89 ARG A C 1
ATOM 662 O O . ARG A 1 89 ? -11.817 -9.195 14.039 1.00 92.38 89 ARG A O 1
ATOM 669 N N . ASP A 1 90 ? -10.904 -7.615 12.722 1.00 95.12 90 ASP A N 1
ATOM 670 C CA . ASP A 1 90 ? -11.608 -6.482 13.331 1.00 95.12 90 ASP A CA 1
ATOM 671 C C . ASP A 1 90 ? -12.972 -6.193 12.675 1.00 95.12 90 ASP A C 1
ATOM 673 O O . ASP A 1 90 ? -13.850 -5.615 13.314 1.00 95.12 90 ASP A O 1
ATOM 677 N N . MET A 1 91 ? -13.168 -6.606 11.419 1.00 96.00 91 MET A N 1
ATOM 678 C CA . MET A 1 91 ? -14.350 -6.300 10.596 1.00 96.00 91 MET A CA 1
ATOM 679 C C . MET A 1 91 ? -15.003 -7.546 9.972 1.00 96.00 91 MET A C 1
ATOM 681 O O . MET A 1 91 ? -16.125 -7.462 9.477 1.00 96.00 91 MET A O 1
ATOM 685 N N . GLY A 1 92 ? -14.340 -8.708 10.004 1.00 96.06 92 GLY A N 1
ATOM 686 C CA . GLY A 1 92 ? -14.896 -9.974 9.519 1.00 96.06 92 GLY A CA 1
ATOM 687 C C . GLY A 1 92 ? -14.836 -10.170 8.001 1.00 96.06 92 GLY A C 1
ATOM 688 O O . GLY A 1 92 ? -15.605 -10.970 7.468 1.00 96.06 92 GLY A O 1
ATOM 689 N N . PHE A 1 93 ? -13.949 -9.461 7.295 1.00 96.56 93 PHE A N 1
ATOM 690 C CA . PHE A 1 93 ? -13.677 -9.697 5.874 1.00 96.56 93 PHE A CA 1
ATOM 691 C C . PHE A 1 93 ? -12.180 -9.615 5.573 1.00 96.56 93 PHE A C 1
ATOM 693 O O . PHE A 1 93 ? -11.464 -8.808 6.159 1.00 96.56 93 PHE A O 1
ATOM 700 N N . GLN A 1 94 ? -11.707 -10.429 4.632 1.00 96.12 94 GLN A N 1
ATOM 701 C CA . GLN A 1 94 ? -10.320 -10.378 4.188 1.00 96.12 94 GLN A CA 1
ATOM 702 C C . GLN A 1 94 ? -10.143 -9.235 3.181 1.00 96.12 94 GLN A C 1
ATOM 704 O O . GLN A 1 94 ? -10.682 -9.279 2.076 1.00 96.12 94 GLN A O 1
ATOM 709 N N . CYS A 1 95 ? -9.410 -8.196 3.576 1.00 97.81 95 CYS A N 1
ATOM 710 C CA . CYS A 1 95 ? -9.083 -7.071 2.708 1.00 97.81 95 CYS A CA 1
ATOM 711 C C . CYS A 1 95 ? -7.863 -7.421 1.847 1.00 97.81 95 CYS A C 1
ATOM 713 O O . CYS A 1 95 ? -6.824 -7.796 2.373 1.00 97.81 95 CYS A O 1
ATOM 715 N N . LEU A 1 96 ? -7.981 -7.314 0.526 1.00 97.25 96 LEU A N 1
ATOM 716 C CA . LEU A 1 96 ? -6.919 -7.675 -0.418 1.00 97.25 96 LEU A CA 1
ATOM 717 C C . LEU A 1 96 ? -6.185 -6.455 -0.974 1.00 97.25 96 LEU A C 1
ATOM 719 O O . LEU A 1 96 ? -5.018 -6.550 -1.360 1.00 97.25 96 LEU A O 1
ATOM 723 N N . SER A 1 97 ? -6.831 -5.290 -0.982 1.00 98.12 97 SER A N 1
ATOM 724 C CA . SER A 1 97 ? -6.196 -4.055 -1.421 1.00 98.12 97 SER A CA 1
ATOM 725 C C . SER A 1 97 ? -6.800 -2.816 -0.776 1.00 98.12 97 SER A C 1
ATOM 727 O O . SER A 1 97 ? -7.963 -2.801 -0.365 1.00 98.12 97 SER A O 1
ATOM 729 N N . ILE A 1 98 ? -6.038 -1.725 -0.785 1.00 98.50 98 ILE A N 1
ATOM 730 C CA . ILE A 1 98 ? -6.527 -0.400 -0.404 1.00 98.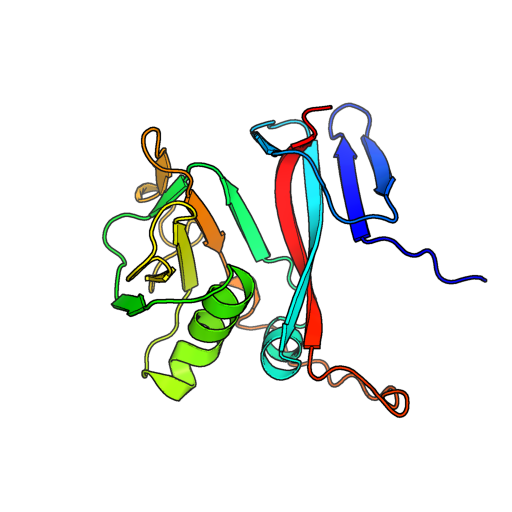50 98 ILE A CA 1
ATOM 731 C C . ILE A 1 98 ? -6.389 0.615 -1.532 1.00 98.50 98 ILE A C 1
ATOM 733 O O . ILE A 1 98 ? -5.554 0.458 -2.423 1.00 98.50 98 ILE A O 1
ATOM 737 N N . MET A 1 99 ? -7.178 1.684 -1.451 1.00 98.12 99 MET A N 1
ATOM 738 C CA . MET A 1 99 ? -6.911 2.937 -2.156 1.00 98.12 99 MET A CA 1
ATOM 739 C C . MET A 1 99 ? -6.803 4.059 -1.129 1.00 98.12 99 MET A C 1
ATOM 741 O O . MET A 1 99 ? -7.688 4.201 -0.283 1.00 98.12 99 MET A O 1
ATOM 745 N N . TYR A 1 100 ? -5.726 4.837 -1.196 1.00 97.88 100 TYR A N 1
ATOM 746 C CA . TYR A 1 100 ? -5.495 5.975 -0.313 1.00 97.88 100 TYR A CA 1
ATOM 747 C C . TYR A 1 100 ? -5.519 7.279 -1.108 1.00 97.88 100 TYR A C 1
ATOM 749 O O . TYR A 1 100 ? -4.658 7.499 -1.960 1.00 97.88 100 TYR A O 1
ATOM 757 N N . TYR A 1 101 ? -6.494 8.138 -0.822 1.00 96.94 101 TYR A N 1
ATOM 758 C CA . TYR A 1 101 ? -6.659 9.443 -1.459 1.00 96.94 101 TYR A CA 1
ATOM 759 C C . TYR A 1 101 ? -5.957 10.522 -0.630 1.00 96.94 101 TYR A C 1
ATOM 761 O O . TYR A 1 101 ? -6.326 10.778 0.512 1.00 96.94 101 TYR A O 1
ATOM 769 N N . TYR A 1 102 ? -4.938 11.168 -1.192 1.00 93.81 102 TYR A N 1
ATOM 770 C CA . TYR A 1 102 ? -4.095 12.105 -0.440 1.00 93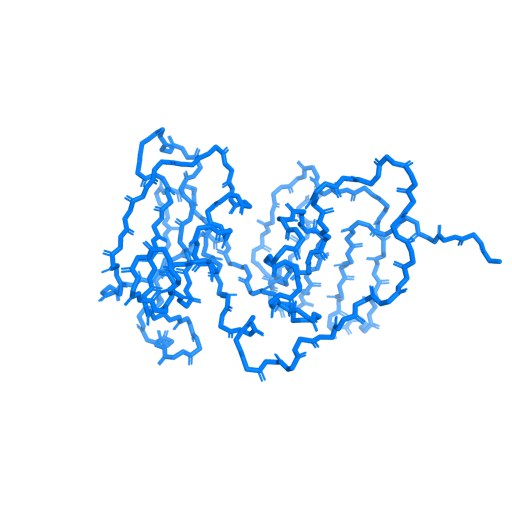.81 102 TYR A CA 1
ATOM 771 C C . TYR A 1 102 ? -4.751 13.466 -0.193 1.00 93.81 102 TYR A C 1
ATOM 773 O O . TYR A 1 102 ? -4.474 14.096 0.827 1.00 93.81 102 TYR A O 1
ATOM 781 N N . ASP A 1 103 ? -5.615 13.905 -1.108 1.00 94.31 103 ASP A N 1
ATOM 782 C CA . ASP A 1 103 ? -6.277 15.213 -1.030 1.00 94.31 103 ASP A CA 1
ATOM 783 C C . ASP A 1 103 ? -7.578 15.178 -0.210 1.00 94.31 103 ASP A C 1
ATOM 785 O O . ASP A 1 103 ? -8.121 16.224 0.153 1.00 94.31 103 ASP A O 1
ATOM 789 N N . GLU A 1 104 ? -8.074 13.980 0.110 1.00 95.44 104 GLU A N 1
ATOM 790 C CA . GLU A 1 104 ? -9.304 13.797 0.872 1.00 95.44 104 GLU A CA 1
ATOM 791 C C . GLU A 1 104 ? -9.023 13.789 2.377 1.00 95.44 104 GLU A C 1
ATOM 793 O O . GLU A 1 104 ? -8.114 13.124 2.872 1.00 95.44 104 GLU A O 1
ATOM 798 N N . THR A 1 105 ? -9.837 14.526 3.134 1.00 93.38 105 THR A N 1
ATOM 799 C CA . THR A 1 105 ? -9.679 14.652 4.598 1.00 93.38 105 THR A CA 1
ATOM 800 C C . THR A 1 105 ? -10.573 13.698 5.389 1.00 93.38 105 THR A C 1
ATOM 802 O O . THR A 1 105 ? -10.368 13.511 6.588 1.00 93.38 105 THR A O 1
ATOM 805 N N . LEU A 1 106 ? -11.566 13.091 4.735 1.00 97.00 106 LEU A N 1
ATOM 806 C CA . LEU A 1 106 ? -12.496 12.124 5.310 1.00 97.00 106 LEU A CA 1
ATOM 807 C C . LEU A 1 106 ? -12.671 10.95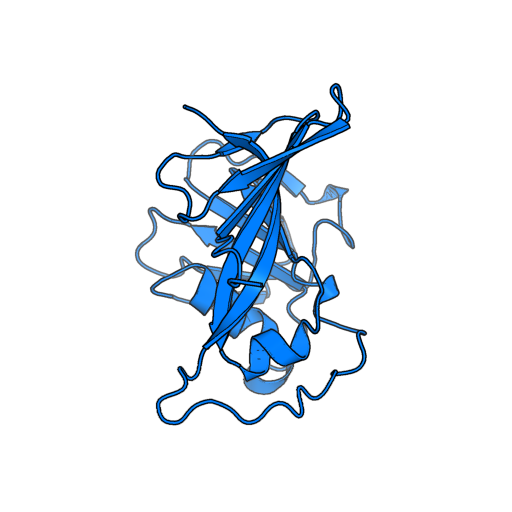6 4.346 1.00 97.00 106 LEU A C 1
ATOM 809 O O . LEU A 1 106 ? -12.690 11.169 3.139 1.00 97.00 106 LEU A O 1
ATOM 813 N N . LEU A 1 107 ? -12.845 9.743 4.885 1.00 96.94 107 LEU A N 1
ATOM 814 C CA . LEU A 1 107 ? -13.035 8.519 4.090 1.00 96.94 107 LEU A CA 1
ATOM 815 C C . LEU A 1 107 ? -11.947 8.328 3.018 1.00 96.94 107 LEU A C 1
ATOM 817 O O . LEU A 1 107 ? -12.200 7.810 1.935 1.00 96.94 107 LEU A O 1
ATOM 821 N N . ASN A 1 108 ? -10.728 8.765 3.332 1.00 97.88 108 ASN A N 1
ATOM 822 C CA . ASN A 1 108 ? -9.588 8.758 2.427 1.00 97.88 108 ASN A CA 1
ATOM 823 C C . ASN A 1 108 ? -8.922 7.382 2.295 1.00 97.88 108 ASN A C 1
ATOM 825 O O . ASN A 1 108 ? -8.104 7.189 1.400 1.00 97.88 108 ASN A O 1
ATOM 829 N N . CYS A 1 109 ? -9.271 6.435 3.166 1.00 98.56 109 CYS A N 1
ATOM 830 C CA . CYS A 1 109 ? -8.821 5.053 3.129 1.00 98.56 109 CYS A CA 1
ATOM 831 C C . CYS A 1 109 ? -9.964 4.137 2.702 1.00 98.56 109 CYS A C 1
ATOM 833 O O . CYS A 1 109 ? -10.928 3.944 3.446 1.00 98.56 109 CYS A O 1
ATOM 835 N N . ILE A 1 110 ? -9.834 3.549 1.518 1.00 98.56 110 ILE A N 1
ATOM 836 C CA . ILE A 1 110 ? -10.813 2.636 0.938 1.00 98.56 110 ILE A CA 1
ATOM 837 C C . ILE A 1 110 ? -10.300 1.201 1.038 1.00 98.56 110 ILE A C 1
ATOM 839 O O . ILE A 1 110 ? -9.231 0.910 0.509 1.00 98.56 110 ILE A O 1
ATOM 843 N N . LEU A 1 111 ? -11.063 0.309 1.673 1.00 98.62 111 LEU A N 1
ATOM 844 C CA . LEU A 1 111 ? -10.730 -1.107 1.855 1.00 98.62 111 LEU A CA 1
ATOM 845 C C . LEU A 1 111 ? -11.498 -1.973 0.853 1.00 98.62 111 LEU A C 1
ATOM 847 O O . LEU A 1 111 ? -12.723 -1.854 0.738 1.00 98.62 111 LEU A O 1
ATOM 851 N N . ASN A 1 112 ? -10.792 -2.867 0.156 1.00 98.56 112 ASN A N 1
ATOM 852 C CA . ASN A 1 112 ? -11.369 -3.703 -0.895 1.00 98.56 112 ASN A CA 1
ATOM 853 C C . ASN A 1 112 ? -11.141 -5.196 -0.635 1.00 98.56 112 ASN A C 1
ATOM 855 O O . ASN A 1 112 ? -10.075 -5.585 -0.162 1.00 98.56 112 ASN A O 1
ATOM 859 N N . ASP A 1 113 ? -12.112 -6.038 -0.996 1.00 97.69 113 ASP A N 1
ATOM 860 C CA . ASP A 1 113 ? -11.987 -7.510 -0.971 1.00 97.69 113 ASP A CA 1
ATOM 861 C C . ASP A 1 113 ? -11.525 -8.112 -2.309 1.00 97.69 113 ASP A C 1
ATOM 863 O O . ASP A 1 113 ? -11.591 -9.323 -2.504 1.00 97.69 113 ASP A O 1
ATOM 867 N N . GLY A 1 114 ? -11.062 -7.273 -3.233 1.00 97.31 114 GLY A N 1
ATOM 868 C CA . GLY A 1 114 ? -10.449 -7.660 -4.500 1.00 97.31 114 GLY A CA 1
ATOM 869 C C . GLY A 1 114 ? -9.135 -6.919 -4.699 1.00 97.31 114 GLY A C 1
ATOM 870 O O . GLY A 1 114 ? -8.884 -5.914 -4.040 1.00 97.31 114 GLY A O 1
ATOM 871 N N . SER A 1 115 ? -8.299 -7.403 -5.612 1.00 97.19 115 SER A N 1
ATOM 872 C CA . SER A 1 115 ? -7.000 -6.810 -5.931 1.00 97.19 115 SER A CA 1
ATOM 873 C C . SER A 1 115 ? -6.698 -6.860 -7.426 1.00 97.19 115 SER A C 1
ATOM 875 O O . SER A 1 115 ? -7.357 -7.550 -8.197 1.00 97.19 115 SER A O 1
ATOM 877 N N . ALA A 1 116 ? -5.631 -6.189 -7.855 1.00 95.31 116 ALA A N 1
ATOM 878 C CA . ALA A 1 116 ? -5.094 -6.297 -9.210 1.00 95.31 116 ALA A CA 1
ATOM 879 C C . ALA A 1 116 ? -4.659 -7.728 -9.581 1.00 95.31 116 ALA A C 1
ATOM 881 O O . ALA A 1 116 ? -4.522 -8.034 -10.765 1.00 95.31 116 ALA A O 1
ATOM 882 N N . LYS A 1 117 ? -4.413 -8.592 -8.587 1.00 93.75 117 LYS A N 1
ATOM 883 C CA . LYS A 1 117 ? -4.023 -9.992 -8.786 1.00 93.75 117 LYS A CA 1
ATOM 884 C C . LYS A 1 117 ? -5.247 -10.874 -9.016 1.00 93.75 117 LYS A C 1
ATOM 886 O O . LYS A 1 117 ? -5.201 -11.751 -9.875 1.00 93.75 117 LYS A O 1
ATOM 891 N N . THR A 1 118 ? -6.324 -10.647 -8.264 1.00 95.81 118 THR A N 1
ATOM 892 C CA . THR A 1 118 ? -7.570 -11.421 -8.372 1.00 95.81 118 THR A CA 1
ATOM 893 C C . THR A 1 118 ? -8.513 -10.885 -9.450 1.00 95.81 118 THR A C 1
ATOM 895 O O . THR A 1 118 ? -9.254 -11.667 -10.038 1.00 95.81 118 THR A O 1
ATOM 898 N N . ASN A 1 119 ? -8.469 -9.577 -9.718 1.00 97.19 119 ASN A N 1
ATOM 899 C CA . ASN A 1 119 ? -9.394 -8.832 -10.579 1.00 97.19 119 ASN A CA 1
ATOM 900 C C . ASN A 1 119 ? -8.654 -7.788 -11.439 1.00 97.19 119 ASN A C 1
ATOM 902 O O . ASN A 1 119 ? -8.898 -6.580 -11.321 1.00 97.19 119 ASN A O 1
ATOM 906 N N . PRO A 1 120 ? -7.713 -8.217 -12.299 1.00 96.00 120 PRO A N 1
ATOM 907 C CA . PRO A 1 120 ? -6.920 -7.309 -13.128 1.00 96.00 120 PRO A CA 1
ATOM 908 C C . PRO A 1 120 ? -7.769 -6.436 -14.067 1.00 96.00 120 PRO A C 1
ATOM 910 O O . PRO A 1 120 ? -7.379 -5.314 -14.381 1.00 96.00 120 PRO A O 1
ATOM 913 N N . GLU A 1 121 ? -8.928 -6.925 -14.508 1.00 96.88 121 GLU A N 1
ATOM 914 C CA . GLU A 1 121 ? -9.876 -6.225 -15.382 1.00 96.88 121 GLU A CA 1
ATOM 915 C C . GLU A 1 121 ? -10.581 -5.041 -14.714 1.00 96.88 121 GLU A C 1
ATOM 917 O O . GLU A 1 121 ? -11.106 -4.166 -15.402 1.00 96.88 121 GLU A O 1
ATOM 922 N N . SER A 1 122 ? -10.587 -5.008 -13.383 1.00 97.19 122 SER A N 1
ATOM 923 C CA . SER A 1 122 ? -11.263 -3.982 -12.588 1.00 97.19 122 SER A CA 1
ATOM 924 C C . SER A 1 122 ? -10.346 -2.834 -12.190 1.00 97.19 122 SER A C 1
ATOM 926 O O . SER A 1 122 ? -10.776 -1.923 -11.481 1.00 97.19 122 SER A O 1
ATOM 928 N N . ILE A 1 123 ? -9.092 -2.869 -12.642 1.00 96.69 123 ILE A N 1
ATOM 929 C CA . ILE A 1 123 ? -8.118 -1.810 -12.423 1.00 96.69 123 ILE A CA 1
ATOM 930 C C . ILE A 1 123 ? -8.361 -0.669 -13.408 1.00 96.69 123 ILE A C 1
ATOM 932 O O . ILE A 1 123 ? -8.404 -0.866 -14.623 1.00 96.69 123 ILE A O 1
ATOM 936 N N . ALA A 1 124 ? -8.475 0.541 -12.873 1.00 95.75 124 ALA A N 1
ATOM 937 C CA . ALA A 1 124 ? -8.677 1.758 -13.638 1.00 95.75 124 ALA A CA 1
ATOM 938 C C . ALA A 1 124 ? -7.602 2.792 -13.301 1.00 95.75 124 ALA A C 1
ATOM 940 O O . ALA A 1 124 ? -7.071 2.831 -12.192 1.00 95.75 124 ALA A O 1
ATOM 941 N N . LYS A 1 125 ? -7.286 3.642 -14.279 1.00 93.56 125 LYS A N 1
ATOM 942 C CA . LYS A 1 125 ? -6.457 4.823 -14.055 1.00 93.56 125 LYS A CA 1
ATOM 943 C C . LYS A 1 125 ? -7.318 5.931 -13.448 1.00 93.56 125 LYS A C 1
ATOM 945 O O . LYS A 1 125 ? -8.434 6.149 -13.915 1.00 93.56 125 LYS A O 1
ATOM 950 N N . GLU A 1 126 ? -6.789 6.628 -12.454 1.00 91.56 126 GLU A N 1
ATOM 951 C CA . GLU A 1 126 ? -7.363 7.855 -11.910 1.00 91.56 126 GLU A CA 1
ATOM 952 C C . GLU A 1 126 ? -6.548 9.054 -12.402 1.00 91.56 126 GLU A C 1
ATOM 954 O O . GLU A 1 126 ? -5.326 9.038 -12.360 1.00 91.56 126 GLU A O 1
ATOM 959 N N . ASP A 1 127 ? -7.220 10.087 -12.905 1.00 90.12 127 ASP A N 1
ATOM 960 C CA . ASP A 1 127 ? -6.567 11.258 -13.510 1.00 90.12 127 ASP A CA 1
ATOM 961 C C . ASP A 1 127 ? -6.918 12.568 -12.783 1.00 90.12 127 ASP A C 1
ATOM 963 O O . ASP A 1 127 ? -6.367 13.623 -13.104 1.00 90.12 127 ASP A O 1
ATOM 967 N N . LYS A 1 128 ? -7.874 12.537 -11.846 1.00 90.06 128 LYS A N 1
ATOM 968 C CA . LYS A 1 128 ? -8.413 13.736 -11.186 1.00 90.06 128 LYS A CA 1
ATOM 969 C C . LYS A 1 128 ? -7.968 13.883 -9.741 1.00 90.06 128 LYS A C 1
ATOM 971 O O . LYS A 1 128 ? -7.916 15.008 -9.253 1.00 90.06 128 LYS A O 1
ATOM 976 N N . SER A 1 129 ? -7.678 12.771 -9.081 1.00 91.38 129 SER A N 1
ATOM 977 C CA . SER A 1 129 ? -7.340 12.726 -7.663 1.00 91.38 129 SER A CA 1
ATOM 978 C C . SER A 1 129 ? -5.988 12.059 -7.470 1.00 91.38 129 SER A C 1
ATOM 980 O O . SER A 1 129 ? -5.682 11.077 -8.143 1.00 91.38 129 SER A O 1
ATOM 982 N N . ILE A 1 130 ? -5.199 12.562 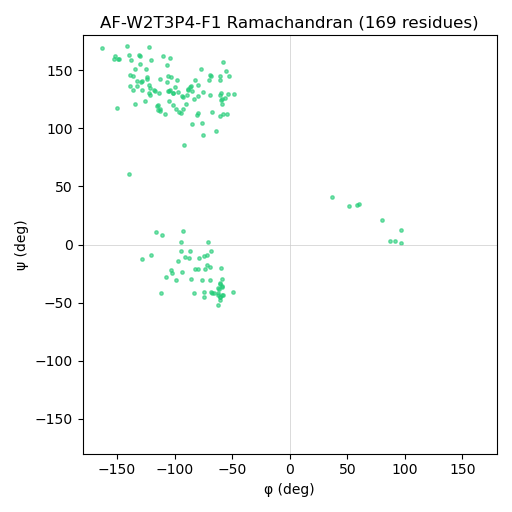-6.521 1.00 91.38 130 ILE A N 1
ATOM 983 C CA . ILE A 1 130 ? -3.945 11.918 -6.130 1.00 91.38 130 ILE A CA 1
ATOM 984 C C . ILE A 1 130 ? -4.297 10.708 -5.263 1.00 91.38 130 ILE A C 1
ATOM 986 O O . ILE A 1 130 ? -4.684 10.852 -4.099 1.00 91.38 130 ILE A O 1
ATOM 990 N N . VAL A 1 131 ? -4.186 9.518 -5.848 1.00 93.94 131 VAL A N 1
ATOM 991 C CA . VAL A 1 131 ? -4.534 8.249 -5.205 1.00 93.94 131 VAL A CA 1
ATOM 992 C C . VAL A 1 131 ? -3.432 7.226 -5.404 1.00 93.94 131 VAL A C 1
ATOM 994 O O . VAL A 1 131 ? -2.868 7.105 -6.490 1.00 93.94 131 VAL A O 1
ATOM 997 N N . ASP A 1 132 ? -3.168 6.450 -4.361 1.00 93.62 132 ASP A N 1
ATOM 998 C CA . ASP A 1 132 ? -2.366 5.241 -4.474 1.00 93.62 132 ASP A CA 1
ATOM 999 C C . ASP A 1 132 ? -3.209 4.003 -4.202 1.00 93.62 132 ASP A C 1
ATOM 1001 O O . ASP A 1 132 ? -3.875 3.893 -3.171 1.00 93.62 132 ASP A O 1
ATOM 1005 N N . TYR A 1 133 ? -3.103 3.035 -5.103 1.00 96.31 133 TYR A N 1
ATOM 1006 C CA . TYR A 1 133 ? -3.545 1.669 -4.887 1.00 96.31 133 TYR A CA 1
ATOM 1007 C C . TYR A 1 133 ? -2.428 0.863 -4.216 1.00 96.31 133 TYR A C 1
ATOM 1009 O O . TYR A 1 133 ? -1.277 0.908 -4.667 1.00 96.31 133 TYR A O 1
ATOM 1017 N N . PHE A 1 134 ? -2.777 0.066 -3.202 1.00 96.19 134 PHE A N 1
ATOM 1018 C CA . PHE A 1 134 ? -1.875 -0.923 -2.612 1.00 96.19 134 PHE A CA 1
ATOM 1019 C C . PHE A 1 134 ? -2.506 -2.315 -2.606 1.00 96.19 134 PHE A C 1
ATOM 1021 O O . PHE A 1 134 ? -3.567 -2.501 -2.018 1.00 96.19 134 PHE A O 1
ATOM 1028 N N . GLY A 1 135 ? -1.840 -3.298 -3.212 1.00 96.25 135 GLY A N 1
ATOM 1029 C CA . GLY A 1 135 ? -2.195 -4.715 -3.110 1.00 96.25 135 GLY A CA 1
ATOM 1030 C C . GLY A 1 135 ? -1.469 -5.363 -1.936 1.00 96.25 135 GLY A C 1
ATOM 1031 O O . GLY A 1 135 ? -0.236 -5.362 -1.904 1.00 96.25 135 GLY A O 1
ATOM 1032 N N . VAL A 1 136 ? -2.227 -5.911 -0.987 1.00 95.06 136 VAL A N 1
ATOM 1033 C CA . VAL A 1 136 ? -1.706 -6.555 0.232 1.00 95.06 136 VAL A CA 1
ATOM 1034 C C . VAL A 1 136 ? -1.924 -8.068 0.233 1.00 95.06 136 VAL A C 1
ATOM 1036 O O . VAL A 1 136 ? -1.642 -8.722 1.231 1.00 95.06 136 VAL A O 1
ATOM 1039 N N . ASP A 1 137 ? -2.378 -8.643 -0.885 1.00 91.75 137 ASP A N 1
ATOM 1040 C CA . ASP A 1 137 ? -2.654 -10.075 -1.043 1.00 91.75 137 ASP A CA 1
ATOM 1041 C C . ASP A 1 137 ? -1.502 -10.963 -0.565 1.00 91.75 137 ASP A C 1
ATOM 1043 O O . ASP A 1 137 ? -1.718 -11.986 0.078 1.00 91.75 137 ASP A O 1
ATOM 1047 N N . ASP A 1 138 ? -0.267 -10.561 -0.874 1.00 89.06 138 ASP A N 1
ATOM 1048 C CA . ASP A 1 138 ? 0.928 -11.339 -0.555 1.00 89.06 138 ASP A CA 1
ATOM 1049 C C . ASP A 1 138 ? 1.250 -11.330 0.955 1.00 89.06 138 ASP A C 1
ATOM 1051 O O . ASP A 1 138 ? 2.088 -12.111 1.402 1.00 89.06 138 ASP A O 1
ATOM 1055 N N . CYS A 1 139 ? 0.560 -10.511 1.761 1.00 88.75 139 CYS A N 1
ATOM 1056 C CA . CYS A 1 139 ? 0.599 -10.617 3.220 1.00 88.75 139 CYS A CA 1
ATOM 1057 C C . CYS A 1 139 ? -0.201 -11.815 3.762 1.00 88.75 139 CYS A C 1
ATOM 1059 O O . CYS A 1 139 ? -0.105 -12.137 4.947 1.00 88.75 139 CYS A O 1
ATOM 1061 N N . TYR A 1 140 ? -0.983 -12.495 2.924 1.00 87.12 140 TYR A N 1
ATOM 1062 C CA . TYR A 1 140 ? -1.749 -13.676 3.305 1.00 87.12 140 TYR A CA 1
ATOM 1063 C C . TYR A 1 140 ? -1.116 -14.943 2.718 1.00 87.12 140 TYR A C 1
ATOM 1065 O O . TYR A 1 140 ? -0.677 -14.977 1.571 1.00 87.12 140 TYR A O 1
ATOM 1073 N N . GLY A 1 141 ? -1.079 -16.021 3.505 1.00 67.81 141 GLY A N 1
ATOM 1074 C CA . GLY A 1 141 ? -0.593 -17.331 3.049 1.00 67.81 141 GLY A CA 1
ATOM 1075 C C . GLY A 1 141 ? 0.916 -17.566 3.176 1.00 67.81 141 GLY A C 1
ATOM 1076 O O . GLY A 1 141 ? 1.391 -18.639 2.802 1.00 67.81 141 GLY A O 1
ATOM 1077 N N . MET A 1 142 ? 1.669 -16.620 3.742 1.00 58.72 142 MET A N 1
ATOM 1078 C CA . MET A 1 142 ? 3.048 -16.852 4.178 1.00 58.72 142 MET A CA 1
ATOM 1079 C C . MET A 1 142 ? 3.038 -17.365 5.628 1.00 58.72 142 MET A C 1
ATOM 1081 O O . MET A 1 142 ? 2.322 -16.796 6.452 1.00 58.72 142 MET A O 1
ATOM 1085 N N . PRO A 1 143 ? 3.783 -18.433 5.975 1.00 56.62 143 PRO A N 1
ATOM 1086 C CA . PRO A 1 143 ? 3.925 -18.826 7.371 1.00 56.62 143 PRO A CA 1
ATOM 1087 C C . PRO A 1 143 ? 4.563 -17.669 8.145 1.00 56.62 143 PRO A C 1
ATOM 1089 O O . PRO A 1 143 ? 5.598 -17.152 7.721 1.00 56.62 143 PRO A O 1
ATOM 1092 N N . GLU A 1 144 ? 3.946 -17.266 9.257 1.00 57.19 144 GLU A N 1
ATOM 1093 C CA . GLU A 1 144 ? 4.501 -16.247 10.148 1.00 57.19 144 GLU A CA 1
ATOM 1094 C C . GLU A 1 144 ? 5.913 -16.669 10.567 1.00 57.19 144 GLU A C 1
ATOM 1096 O O . GLU A 1 144 ? 6.105 -17.664 11.270 1.00 57.19 144 GLU A O 1
ATOM 1101 N N . VAL A 1 145 ? 6.929 -15.937 10.113 1.00 57.12 145 VAL A N 1
ATOM 1102 C CA . VAL A 1 145 ? 8.290 -16.164 10.594 1.00 57.12 145 VAL A CA 1
ATOM 1103 C C . VAL A 1 145 ? 8.447 -15.363 11.878 1.00 57.12 145 VAL A C 1
ATOM 1105 O O . VAL A 1 145 ? 8.616 -14.142 11.843 1.00 57.12 145 VAL A O 1
ATOM 1108 N N . GLU A 1 146 ? 8.410 -16.049 13.021 1.00 57.22 146 GLU A N 1
ATOM 1109 C CA . GLU A 1 146 ? 8.780 -15.444 14.298 1.00 57.22 146 GLU A CA 1
ATOM 1110 C C . GLU A 1 146 ? 10.221 -14.918 14.221 1.00 57.22 146 GLU A C 1
ATOM 1112 O O . GLU A 1 146 ? 11.195 -15.672 14.126 1.00 57.22 146 GLU A O 1
ATOM 1117 N N . ASP A 1 147 ? 10.374 -13.594 14.275 1.00 59.25 147 ASP A N 1
ATOM 1118 C CA . ASP A 1 147 ? 11.682 -12.983 14.464 1.00 59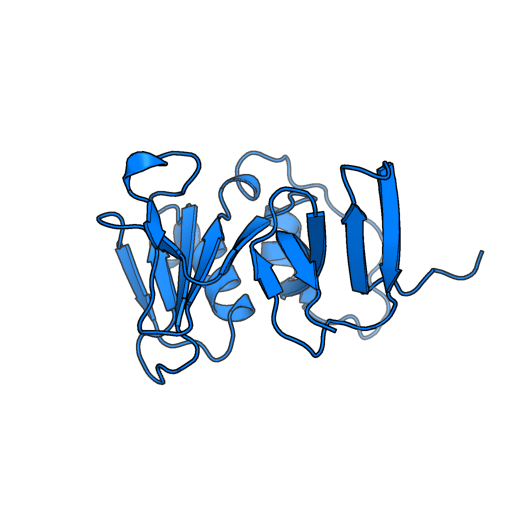.25 147 ASP A CA 1
ATOM 1119 C C . ASP A 1 147 ? 12.104 -13.145 15.928 1.00 59.25 147 ASP A C 1
ATOM 1121 O O . ASP A 1 147 ? 11.769 -12.332 16.784 1.00 59.25 147 ASP A O 1
ATOM 1125 N N . THR A 1 148 ? 12.860 -14.204 16.213 1.00 59.59 148 THR A N 1
ATOM 1126 C CA . THR A 1 148 ? 13.386 -14.515 17.555 1.00 59.59 148 THR A CA 1
ATOM 1127 C C . THR A 1 148 ? 14.502 -13.572 18.019 1.00 59.59 148 THR A C 1
ATOM 1129 O O . THR A 1 148 ? 15.054 -13.750 19.109 1.00 59.59 148 THR A O 1
ATOM 1132 N N . ARG A 1 149 ? 14.873 -12.556 17.224 1.00 65.25 149 ARG A N 1
ATOM 1133 C CA . ARG A 1 149 ? 15.886 -11.577 17.631 1.00 65.25 149 ARG A CA 1
ATOM 1134 C C . ARG A 1 149 ? 15.336 -10.700 18.763 1.00 65.25 149 ARG A C 1
ATOM 1136 O O . ARG A 1 149 ? 14.267 -10.113 18.606 1.00 65.25 149 ARG A O 1
ATOM 1143 N N . PRO A 1 150 ? 16.068 -10.552 19.885 1.00 53.06 150 PRO A N 1
ATOM 1144 C CA . PRO A 1 150 ? 15.632 -9.689 20.969 1.00 53.06 150 PRO A CA 1
ATOM 1145 C C . PRO A 1 150 ? 15.454 -8.256 20.461 1.00 53.06 150 PRO A C 1
ATOM 1147 O O . PRO A 1 150 ? 16.383 -7.670 19.897 1.00 53.06 150 PRO A O 1
ATOM 1150 N N . LEU A 1 151 ? 14.258 -7.698 20.669 1.00 53.44 151 LEU A N 1
ATOM 1151 C CA . LEU A 1 151 ? 13.995 -6.290 20.400 1.00 53.44 151 LEU A CA 1
ATOM 1152 C C . LEU A 1 151 ? 14.936 -5.441 21.273 1.00 53.44 151 LEU A C 1
ATOM 1154 O O . LEU A 1 151 ? 15.038 -5.691 22.479 1.00 53.44 151 LEU A O 1
ATOM 1158 N N . PRO A 1 152 ? 15.643 -4.451 20.705 1.00 52.25 152 PRO A N 1
ATOM 1159 C CA . PRO A 1 152 ? 16.475 -3.565 21.503 1.00 52.25 152 PRO A CA 1
ATOM 1160 C C . PRO A 1 152 ? 15.608 -2.809 22.529 1.00 52.25 152 PRO A C 1
ATOM 1162 O O . PRO A 1 152 ? 14.461 -2.465 22.228 1.00 52.25 152 PRO A O 1
ATOM 1165 N N . PRO A 1 153 ? 16.122 -2.533 23.743 1.00 39.00 153 PRO A N 1
ATOM 1166 C CA . PRO A 1 153 ? 15.386 -1.757 24.736 1.00 39.00 153 PRO A CA 1
ATOM 1167 C C . PRO A 1 153 ? 15.056 -0.369 24.164 1.00 39.00 153 PRO A C 1
ATOM 1169 O O . PRO A 1 153 ? 15.955 0.366 23.760 1.00 39.00 153 PRO A O 1
ATOM 1172 N N . GLY A 1 154 ? 13.760 -0.040 24.089 1.00 53.78 154 GLY A N 1
ATOM 1173 C CA . GLY A 1 154 ? 13.242 1.147 23.390 1.00 53.78 154 GLY A CA 1
ATOM 1174 C C . GLY A 1 154 ? 12.744 0.899 21.956 1.00 53.78 154 GLY A C 1
ATOM 1175 O O . GLY A 1 154 ? 12.533 1.860 21.222 1.00 53.78 154 GLY A O 1
ATOM 1176 N N . SER A 1 155 ? 12.572 -0.362 21.538 1.00 53.88 155 SER A N 1
ATOM 1177 C CA . SER A 1 155 ? 12.029 -0.726 20.223 1.00 53.88 155 SER A CA 1
ATOM 1178 C C . SER A 1 155 ? 10.685 -0.059 19.942 1.00 53.88 155 SER A C 1
ATOM 1180 O O . SER A 1 155 ? 9.745 -0.181 20.727 1.00 53.88 155 SER A O 1
ATOM 1182 N N . SER A 1 156 ? 10.592 0.577 18.773 1.00 55.97 156 SER A N 1
ATOM 1183 C CA . SER A 1 156 ? 9.328 1.018 18.187 1.00 55.97 156 SER A CA 1
ATOM 1184 C C . SER A 1 156 ? 8.343 -0.153 18.114 1.00 55.97 156 SER A C 1
ATOM 1186 O O . SER A 1 156 ? 8.744 -1.289 17.851 1.00 55.97 156 SER A O 1
ATOM 1188 N N . THR A 1 157 ? 7.052 0.119 18.306 1.00 73.25 157 THR A N 1
ATOM 1189 C CA . THR A 1 157 ? 5.966 -0.836 18.028 1.00 73.25 157 THR A CA 1
ATOM 1190 C C . THR A 1 157 ? 5.805 -1.111 16.528 1.00 73.25 157 THR A C 1
ATOM 1192 O O . THR A 1 157 ? 5.028 -1.990 16.146 1.00 73.25 157 THR A O 1
ATOM 1195 N N . THR A 1 158 ? 6.556 -0.403 15.678 1.00 77.31 158 THR A N 1
ATOM 1196 C CA . THR A 1 158 ? 6.535 -0.517 14.218 1.00 77.31 158 THR A CA 1
ATOM 1197 C C . THR A 1 158 ? 7.756 -1.252 13.657 1.00 77.31 158 THR A C 1
ATOM 1199 O O . THR A 1 158 ? 8.877 -1.123 14.157 1.00 77.31 158 THR A O 1
ATOM 1202 N N . ARG A 1 159 ? 7.543 -2.020 12.584 1.00 83.44 159 ARG A N 1
ATOM 1203 C CA . ARG A 1 159 ? 8.564 -2.701 11.775 1.00 83.44 159 ARG A CA 1
ATOM 1204 C C . ARG A 1 159 ? 8.334 -2.384 10.297 1.00 83.44 159 ARG A C 1
ATOM 1206 O O . ARG A 1 159 ? 7.234 -2.031 9.883 1.00 83.44 159 ARG A O 1
ATOM 1213 N N . ALA A 1 160 ? 9.393 -2.482 9.499 1.00 81.31 160 ALA A N 1
ATOM 1214 C CA . ALA A 1 160 ? 9.317 -2.156 8.082 1.00 81.31 160 ALA A CA 1
ATOM 1215 C C . ALA A 1 160 ? 8.832 -3.345 7.238 1.00 81.31 160 ALA A C 1
ATOM 1217 O O . ALA A 1 160 ? 9.356 -4.449 7.394 1.00 81.31 160 ALA A O 1
ATOM 1218 N N . ILE A 1 161 ? 7.926 -3.086 6.295 1.00 84.44 161 ILE A N 1
ATOM 1219 C CA . ILE A 1 161 ? 7.632 -3.965 5.153 1.00 84.44 161 ILE A CA 1
ATOM 1220 C C . ILE A 1 161 ? 8.124 -3.316 3.857 1.00 84.44 161 ILE A C 1
ATOM 1222 O O . ILE A 1 161 ? 8.423 -2.119 3.824 1.00 84.44 161 ILE A O 1
ATOM 1226 N N . ILE A 1 162 ? 8.269 -4.113 2.798 1.00 86.19 162 ILE A N 1
ATOM 1227 C CA . ILE A 1 162 ? 8.726 -3.627 1.493 1.00 86.19 162 ILE A CA 1
ATOM 1228 C C . ILE A 1 162 ? 7.500 -3.291 0.644 1.00 86.19 162 ILE A C 1
ATOM 1230 O O . ILE A 1 162 ? 6.631 -4.137 0.465 1.00 86.19 162 ILE A O 1
ATOM 1234 N N . ALA A 1 163 ? 7.456 -2.087 0.084 1.00 84.62 163 ALA A N 1
ATOM 1235 C CA . ALA A 1 163 ? 6.534 -1.727 -0.985 1.00 84.62 163 ALA A CA 1
ATOM 1236 C C . ALA A 1 163 ? 7.279 -1.757 -2.325 1.00 84.62 163 ALA A C 1
ATOM 1238 O O . ALA A 1 163 ? 8.368 -1.193 -2.449 1.00 84.62 163 ALA A O 1
ATOM 1239 N N . LYS A 1 164 ? 6.704 -2.434 -3.319 1.00 89.06 164 LYS A N 1
ATOM 1240 C CA . LYS A 1 164 ? 7.206 -2.545 -4.691 1.00 89.06 164 LYS A CA 1
ATOM 1241 C C . LYS A 1 164 ? 6.354 -1.687 -5.617 1.00 89.06 164 LYS A C 1
ATOM 1243 O O . LYS A 1 164 ? 5.136 -1.815 -5.644 1.00 89.06 164 LYS A O 1
ATOM 1248 N N . PHE A 1 165 ? 7.011 -0.891 -6.445 1.00 84.75 165 PHE A N 1
ATOM 1249 C CA . PHE A 1 165 ? 6.393 0.032 -7.381 1.00 84.75 165 PHE A CA 1
ATOM 1250 C C . PHE A 1 165 ? 7.043 -0.103 -8.760 1.00 84.75 165 PHE A C 1
ATOM 1252 O O . PHE A 1 165 ? 8.264 -0.168 -8.874 1.00 84.75 165 PHE A O 1
ATOM 1259 N N . ILE A 1 166 ? 6.254 -0.125 -9.831 1.00 78.62 166 ILE A N 1
ATOM 1260 C CA . ILE A 1 166 ? 6.777 -0.149 -11.209 1.00 78.62 166 ILE A CA 1
ATOM 1261 C C . ILE A 1 166 ? 6.903 1.302 -11.701 1.00 78.62 166 ILE A C 1
ATOM 1263 O O . ILE A 1 166 ? 5.962 1.871 -12.257 1.00 78.62 166 ILE A O 1
ATOM 1267 N N . ALA A 1 167 ? 8.037 1.945 -11.399 1.00 73.56 167 ALA A N 1
ATOM 1268 C CA . ALA A 1 167 ? 8.300 3.345 -11.734 1.00 73.56 167 ALA A CA 1
ATOM 1269 C C . ALA A 1 167 ? 9.751 3.765 -11.672 1.00 73.56 167 ALA A C 1
ATOM 1271 O O . ALA A 1 167 ? 10.602 3.096 -11.090 1.00 73.56 167 ALA A O 1
ATOM 1272 N N . LYS A 1 168 ? 9.965 4.974 -12.197 1.00 66.81 168 LYS A N 1
ATOM 1273 C CA . LYS A 1 168 ? 11.200 5.731 -12.106 1.00 66.81 168 LYS A CA 1
ATOM 1274 C C . LYS A 1 168 ? 11.075 6.898 -11.129 1.00 66.81 168 LYS A C 1
ATOM 1276 O O . LYS A 1 168 ? 9.999 7.446 -10.858 1.00 66.81 168 LYS A O 1
ATOM 1281 N N . ILE A 1 169 ? 12.222 7.299 -10.595 1.00 63.62 169 ILE A N 1
ATOM 1282 C CA . ILE A 1 169 ? 12.338 8.493 -9.768 1.00 63.62 169 ILE A CA 1
ATOM 1283 C C . ILE A 1 169 ? 12.403 9.753 -10.645 1.00 63.62 169 ILE A C 1
ATOM 1285 O O . ILE A 1 169 ? 13.401 9.980 -11.325 1.00 63.62 169 ILE A O 1
ATOM 1289 N N . ASN A 1 170 ? 11.374 10.608 -10.583 1.00 62.19 170 ASN A N 1
ATOM 1290 C CA . ASN A 1 170 ? 11.452 12.009 -11.013 1.00 62.19 170 ASN A CA 1
ATOM 1291 C C . ASN A 1 170 ? 12.516 12.726 -10.163 1.00 62.19 170 ASN A C 1
ATOM 1293 O O . ASN A 1 170 ? 12.342 12.880 -8.945 1.00 62.19 170 ASN A O 1
ATOM 1297 N N . ARG A 1 171 ? 13.637 13.084 -10.793 1.00 56.38 171 ARG A N 1
ATOM 1298 C CA . ARG A 1 171 ? 14.737 13.851 -10.196 1.00 56.38 171 ARG A CA 1
ATOM 1299 C C . ARG A 1 171 ? 14.612 15.319 -10.549 1.00 56.38 171 ARG A C 1
ATOM 1301 O O . ARG A 1 171 ? 14.277 15.592 -11.720 1.00 56.38 171 ARG A O 1
#

InterPro domains:
  IPR003609 PAN/Apple domain [PF00024] (57-134)
  IPR003609 PAN/Apple domain [PS50948] (51-139)
  IPR003609 PAN/Apple domain [SM00473] (52-135)
  IPR052774 C. elegans Developmental and Neuronal Protein [PTHR47327] (6-140)

Foldseek 3Di:
DPDQQFFKWKAFQVVRDIDTDNDDDPFDWDFDQRIKMKGKDKAFPVLQLLLVAPAKEKEKQKDFPDFFDDFWADPDVRVLSNCQPCCCVPPVARFFKWKAFPVDRTSRITTGNDDCVRCVVRMDGHDPTTMMMIGSNSSHPDPRDPPPDDAPVVHDSIDIYMYMYNGDGDD

Mean predicted aligned error: 7.24 Å

Organism: Necator americanus (NCBI:txid51031)

Secondary structure (DSSP, 8-state):
-------EEEEETTTTEEEEESSPP-S-EEEEEEEEEEEEEEEEHHHHHHHTT-EEEEEETEEE-S-EEEEE--SSHHHHHHHHHHHHHHHSS---EEEEESS-SSS-EEEES--TTT-GGGEEE-SSS-EEEEE-GGGSSS------SPPPTT--SEEEEEEEEEEEE--

Solvent-accessible surface area (backbone atoms only — not comparable to full-atom values): 9490 Å² total; per-residue (Å²): 133,81,83,78,67,67,27,27,38,42,34,33,66,86,76,72,41,79,47,79,34,61,57,69,83,90,61,66,80,41,84,30,96,52,22,40,29,36,34,62,46,70,31,46,42,70,53,32,37,42,24,54,83,36,60,30,42,41,39,74,34,28,44,73,63,92,33,78,75,50,69,38,69,58,96,43,66,49,57,40,51,47,51,29,71,43,20,41,82,78,71,71,44,69,39,22,19,38,36,35,36,73,84,47,90,60,57,20,23,33,33,14,63,44,28,67,86,83,38,57,88,36,54,41,82,44,91,87,57,64,29,35,22,34,36,45,52,58,34,56,92,54,77,69,62,81,76,84,67,81,74,59,94,85,59,67,71,52,31,68,39,40,38,36,29,61,20,38,81,59,124

Radius of gyration: 16.29 Å; Cα contacts (8 Å, |Δi|>4): 369; chains: 1; bounding box: 47×34×44 Å

Sequence (171 aa):
MRPTLCASIEYDNELGRCTLAAEPRKNGLSSNPHTIFYEKICVSTAVANQCSGAAIERKADVTILGFLKDASTTASPEECIEKCVMAERDMGFQCLSIMYYYDETLLNCILNDGSAKTNPESIAKEDKSIVDYFGVDDCYGMPEVEDTRPLPPGSSTTRAIIAKFIAKINR

Nearest PDB structures (foldseek):
  4ld9-assembly1_K  TM=2.748E-01  e=6.669E+00  Saccharomyces cerevisiae S288C